Protein AF-A0AAV6NZY0-F1 (afdb_monomer_lite)

Foldseek 3Di:
DDPPPPPDPQQADQDPVLVVLLVVCVVVLVVLAQAEEEDEQCRLVNNVVSSVVSVYNYHYDHPPVCVVNVVNVVVCVPVVVVVVVVVCVVVVVD

Structure (mmCIF, N/CA/C/O backbone):
data_AF-A0AAV6NZY0-F1
#
_entry.id   AF-A0AAV6NZY0-F1
#
loop_
_atom_site.group_PDB
_atom_site.id
_atom_site.type_symbol
_atom_site.label_atom_id
_atom_site.label_alt_id
_atom_site.label_comp_id
_atom_site.label_asym_id
_atom_site.label_entity_id
_atom_site.label_seq_id
_atom_site.pdbx_PDB_ins_code
_atom_site.Cartn_x
_atom_site.Cartn_y
_atom_site.Cartn_z
_atom_site.occupancy
_atom_site.B_iso_or_equiv
_atom_site.auth_seq_id
_atom_site.auth_comp_id
_atom_site.auth_asym_id
_atom_site.auth_atom_id
_atom_site.pdbx_PDB_model_num
ATOM 1 N N . MET A 1 1 ? 18.943 18.503 -31.923 1.00 35.44 1 MET A N 1
ATOM 2 C CA . MET A 1 1 ? 18.332 18.335 -30.590 1.00 35.44 1 MET A CA 1
ATOM 3 C C . MET A 1 1 ? 17.888 16.884 -30.486 1.00 35.44 1 MET A C 1
ATOM 5 O O . MET A 1 1 ? 16.884 16.524 -31.081 1.00 35.44 1 MET A O 1
ATOM 9 N N . LYS A 1 2 ? 18.717 16.014 -29.895 1.00 28.62 2 LYS A N 1
ATOM 10 C CA . LYS A 1 2 ? 18.347 14.609 -29.686 1.00 28.62 2 LYS A CA 1
ATOM 11 C C . LYS A 1 2 ? 17.382 14.587 -28.507 1.00 28.62 2 LYS A C 1
ATOM 13 O O . LYS A 1 2 ? 17.786 14.939 -27.404 1.00 28.62 2 LYS A O 1
ATOM 18 N N . LEU A 1 3 ? 16.124 14.241 -28.763 1.00 36.00 3 LEU A N 1
ATOM 19 C CA . LEU A 1 3 ? 15.199 13.822 -27.717 1.00 36.00 3 LEU A CA 1
ATOM 20 C C . LEU A 1 3 ? 15.817 12.559 -27.113 1.00 36.00 3 LEU A C 1
ATOM 22 O O . LEU A 1 3 ? 15.840 11.512 -27.755 1.00 36.00 3 LEU A O 1
ATOM 26 N N . GLN A 1 4 ? 16.452 12.694 -25.950 1.00 33.81 4 GLN A N 1
ATOM 27 C CA . GLN A 1 4 ? 16.853 11.535 -25.168 1.00 33.81 4 GLN A CA 1
ATOM 28 C C . GLN A 1 4 ? 15.561 10.844 -24.740 1.00 33.81 4 GLN A C 1
ATOM 30 O O . GLN A 1 4 ? 14.763 11.419 -24.002 1.00 33.81 4 GLN A O 1
ATOM 35 N N . ASN A 1 5 ? 15.347 9.642 -25.273 1.00 37.53 5 ASN A N 1
ATOM 36 C CA . ASN A 1 5 ? 14.360 8.695 -24.783 1.00 37.53 5 ASN A CA 1
ATOM 37 C C . ASN A 1 5 ? 14.562 8.541 -23.272 1.00 37.53 5 ASN A C 1
ATOM 39 O O . ASN A 1 5 ? 15.539 7.938 -22.830 1.00 37.53 5 ASN A O 1
ATOM 43 N N . MET A 1 6 ? 13.646 9.114 -22.495 1.00 35.50 6 MET A N 1
ATOM 44 C CA . MET A 1 6 ? 13.475 8.818 -21.078 1.00 35.50 6 MET A CA 1
ATOM 45 C C . MET A 1 6 ? 12.817 7.440 -20.988 1.00 35.50 6 MET A C 1
ATOM 47 O O . MET A 1 6 ? 11.612 7.326 -20.766 1.00 35.50 6 MET A O 1
ATOM 51 N N . GLU A 1 7 ? 13.587 6.390 -21.262 1.00 41.31 7 GLU A N 1
ATOM 52 C CA . GLU A 1 7 ? 13.148 5.031 -20.984 1.00 41.31 7 GLU A CA 1
ATOM 53 C C . GLU A 1 7 ? 13.022 4.851 -19.462 1.00 41.31 7 GLU A C 1
ATOM 55 O O . GLU A 1 7 ? 13.991 4.703 -18.730 1.00 41.31 7 GLU A O 1
ATOM 60 N N . GLU A 1 8 ? 11.773 4.904 -19.002 1.00 43.09 8 GLU A N 1
ATOM 61 C CA . GLU A 1 8 ? 11.195 3.829 -18.194 1.00 43.09 8 GLU A CA 1
ATOM 62 C C . GLU A 1 8 ? 11.678 3.608 -16.747 1.00 43.09 8 GLU A C 1
ATOM 64 O O . GLU A 1 8 ? 11.651 2.484 -16.261 1.00 43.09 8 GLU A O 1
ATOM 69 N N . GLU A 1 9 ? 11.919 4.665 -15.970 1.00 42.69 9 GLU A N 1
ATOM 70 C CA . GLU A 1 9 ? 11.900 4.580 -14.489 1.00 42.69 9 GLU A CA 1
ATOM 71 C C . GLU A 1 9 ? 10.573 5.072 -13.873 1.00 42.69 9 GLU A C 1
ATOM 73 O O . GLU A 1 9 ? 10.506 5.554 -12.744 1.00 42.69 9 GLU A O 1
ATOM 78 N N . CYS A 1 10 ? 9.468 4.917 -14.608 1.00 45.38 10 CYS A N 1
ATOM 79 C CA . CYS A 1 10 ? 8.114 5.345 -14.214 1.00 45.38 10 CYS A CA 1
ATOM 80 C C . CYS A 1 10 ? 7.537 4.608 -12.973 1.00 45.38 10 CYS A C 1
ATOM 82 O O . CYS A 1 10 ? 6.397 4.848 -12.591 1.00 45.38 10 CYS A O 1
ATOM 84 N N . GLY A 1 11 ? 8.302 3.705 -12.345 1.00 43.44 11 GLY A N 1
ATOM 85 C CA . GLY A 1 11 ? 7.888 2.913 -11.177 1.00 43.44 11 GLY A CA 1
ATOM 86 C C . GLY A 1 11 ? 8.534 3.306 -9.842 1.00 43.44 11 GLY A C 1
ATOM 87 O O . GLY A 1 11 ? 8.144 2.756 -8.816 1.00 43.44 11 GLY A O 1
ATOM 88 N N . PHE A 1 12 ? 9.510 4.225 -9.831 1.00 48.22 12 PHE A N 1
ATOM 89 C CA . PHE A 1 12 ? 10.255 4.590 -8.610 1.00 48.22 12 PHE A CA 1
ATOM 90 C C . PHE A 1 12 ? 9.921 5.972 -8.044 1.00 48.22 12 PHE A C 1
ATOM 92 O O . PHE A 1 12 ? 10.271 6.268 -6.902 1.00 48.22 12 PHE A O 1
ATOM 99 N N . TYR A 1 13 ? 9.211 6.808 -8.798 1.00 57.00 13 TYR A N 1
ATOM 100 C CA . TYR A 1 13 ? 8.750 8.104 -8.316 1.00 57.00 13 TYR A CA 1
ATOM 101 C C . TYR A 1 13 ? 7.283 7.999 -7.915 1.00 57.00 13 TYR A C 1
ATOM 103 O O . TYR A 1 13 ? 6.416 7.754 -8.754 1.00 57.00 13 TYR A O 1
ATOM 111 N N . ALA A 1 14 ? 7.003 8.183 -6.623 1.00 62.66 14 ALA A N 1
ATOM 112 C CA . ALA A 1 14 ? 5.635 8.319 -6.150 1.00 62.66 14 ALA A CA 1
ATOM 113 C C . ALA A 1 14 ? 5.005 9.535 -6.840 1.00 62.66 14 ALA A C 1
ATOM 115 O O . ALA A 1 14 ? 5.443 10.673 -6.659 1.00 62.66 14 ALA A O 1
ATOM 116 N N . TRP A 1 15 ? 3.984 9.296 -7.657 1.00 74.62 15 TRP A N 1
ATOM 117 C CA . TRP A 1 15 ? 3.220 10.372 -8.269 1.00 74.62 15 TRP A CA 1
ATOM 118 C C . TRP A 1 15 ? 2.514 11.184 -7.180 1.00 74.62 15 TRP A C 1
ATOM 120 O O . TRP A 1 15 ? 2.003 10.611 -6.218 1.00 74.62 15 TRP A O 1
ATOM 130 N N . PHE A 1 16 ? 2.416 12.509 -7.340 1.00 74.06 16 PHE A N 1
ATOM 131 C CA . PHE A 1 16 ? 1.728 13.375 -6.368 1.00 74.06 16 PHE A CA 1
ATOM 132 C C . PHE A 1 16 ? 0.313 12.875 -6.029 1.00 74.06 16 PHE A C 1
ATOM 134 O O . PHE A 1 16 ? -0.095 12.915 -4.873 1.00 74.06 16 PHE A O 1
ATOM 141 N N . CYS A 1 17 ? -0.416 12.329 -7.007 1.00 82.25 17 CYS A N 1
ATOM 142 C CA . CYS A 1 17 ? -1.740 11.742 -6.788 1.00 82.25 17 CYS A CA 1
ATOM 143 C C . CYS A 1 17 ? -1.728 10.514 -5.859 1.00 82.25 17 CYS A C 1
ATOM 145 O O . CYS A 1 17 ? -2.681 10.327 -5.110 1.00 82.25 17 CYS A O 1
ATOM 147 N N . SER A 1 18 ? -0.656 9.718 -5.858 1.00 84.56 18 SER A N 1
ATOM 148 C CA . SER A 1 18 ? -0.482 8.573 -4.956 1.00 84.56 18 SER A CA 1
ATOM 149 C C . SER A 1 18 ? -0.365 9.034 -3.499 1.00 84.56 18 SER A C 1
ATOM 151 O O . SER A 1 18 ? -0.971 8.442 -2.610 1.00 84.56 18 SER A O 1
ATOM 153 N N . ILE A 1 19 ? 0.326 10.154 -3.258 1.00 83.06 19 ILE A N 1
ATOM 154 C CA . ILE A 1 19 ? 0.447 10.768 -1.928 1.00 83.06 19 ILE A CA 1
ATOM 155 C C . ILE A 1 19 ? -0.917 11.271 -1.437 1.00 83.06 19 ILE A C 1
ATOM 157 O O . ILE A 1 19 ? -1.337 10.925 -0.335 1.00 83.06 19 ILE A O 1
ATOM 161 N N . ILE A 1 20 ? -1.635 12.029 -2.274 1.00 85.75 20 ILE A N 1
ATOM 162 C CA . ILE A 1 20 ? -2.966 12.556 -1.930 1.00 85.75 20 ILE A CA 1
ATOM 163 C C . ILE A 1 20 ? -3.965 11.420 -1.671 1.00 85.75 20 ILE A C 1
ATOM 165 O O . ILE A 1 20 ? -4.752 11.480 -0.727 1.00 85.75 20 ILE A O 1
ATOM 169 N N . LEU A 1 21 ? -3.928 10.356 -2.479 1.00 90.19 21 LEU A N 1
ATOM 170 C CA . LEU A 1 21 ? -4.805 9.204 -2.289 1.00 90.19 21 LEU A CA 1
ATOM 171 C C . LEU A 1 21 ? -4.469 8.435 -1.002 1.00 90.19 21 LEU A C 1
ATOM 173 O O . LEU A 1 21 ? -5.382 8.021 -0.290 1.00 90.19 21 LEU A O 1
ATOM 177 N N . ALA A 1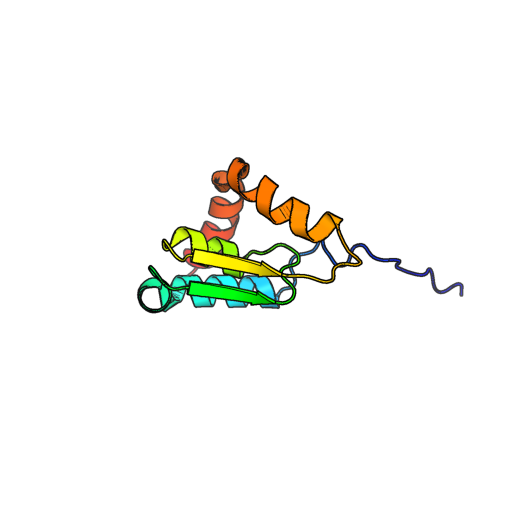 22 ? -3.186 8.284 -0.668 1.00 89.19 22 ALA A N 1
ATOM 178 C CA . ALA A 1 22 ? -2.760 7.669 0.584 1.00 89.19 22 ALA A CA 1
ATOM 179 C C . ALA A 1 22 ? -3.229 8.471 1.809 1.00 89.19 22 ALA A C 1
ATOM 181 O O . ALA A 1 22 ? -3.739 7.890 2.769 1.00 89.19 22 ALA A O 1
ATOM 182 N N . GLU A 1 23 ? -3.138 9.803 1.755 1.00 87.94 23 GLU A N 1
ATOM 183 C CA . GLU A 1 23 ? -3.682 10.673 2.799 1.00 87.94 23 GLU A CA 1
ATOM 184 C C . GLU A 1 23 ? -5.203 10.515 2.921 1.00 87.94 23 GLU A C 1
ATOM 186 O O . GLU A 1 23 ? -5.717 10.337 4.023 1.00 87.94 23 GLU A O 1
ATOM 191 N N . TYR A 1 24 ? -5.931 10.497 1.802 1.00 91.38 24 TYR A N 1
ATOM 192 C CA . TYR A 1 24 ? -7.379 10.287 1.814 1.00 91.38 24 TYR A CA 1
ATOM 193 C C . TYR A 1 24 ? -7.770 8.947 2.458 1.00 91.38 24 TYR A C 1
ATOM 195 O O . TYR A 1 24 ? -8.673 8.905 3.296 1.00 91.38 24 TYR A O 1
ATOM 203 N N . VAL A 1 25 ? -7.073 7.856 2.123 1.00 92.44 25 VAL A N 1
ATOM 204 C CA . VAL A 1 25 ? -7.284 6.541 2.754 1.00 92.44 25 VAL A CA 1
ATOM 205 C C . VAL A 1 25 ? -7.052 6.628 4.266 1.00 92.44 25 VAL A C 1
ATOM 207 O O . VAL A 1 25 ? -7.875 6.135 5.040 1.00 92.44 25 VAL A O 1
ATOM 210 N N . TRP A 1 26 ? -5.989 7.315 4.697 1.00 90.44 26 TRP A N 1
ATOM 211 C CA . TRP A 1 26 ? -5.711 7.550 6.115 1.00 90.44 26 TRP A CA 1
ATOM 212 C C . TRP A 1 26 ? -6.739 8.454 6.801 1.00 90.44 26 TRP A C 1
ATOM 214 O O . TRP A 1 26 ? -7.009 8.280 7.982 1.00 90.44 26 TRP A O 1
ATOM 224 N N . GLN 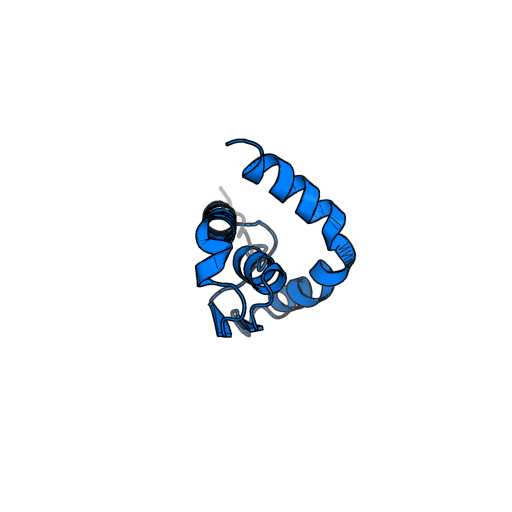A 1 27 ? -7.336 9.428 6.123 1.00 90.88 27 GLN A N 1
ATOM 225 C CA . GLN A 1 27 ? -8.410 10.235 6.710 1.00 90.88 27 GLN A CA 1
ATOM 226 C C . GLN A 1 27 ? -9.704 9.416 6.849 1.00 90.88 27 GLN A C 1
ATOM 228 O O . GLN A 1 27 ? -10.444 9.570 7.819 1.00 90.88 27 GLN A O 1
ATOM 233 N N . GLN A 1 28 ? -9.939 8.477 5.930 1.00 94.69 28 GLN A N 1
ATOM 234 C CA . GLN A 1 28 ? -11.117 7.608 5.878 1.00 94.69 28 GLN A CA 1
ATOM 235 C C . GLN A 1 28 ? -10.891 6.241 6.554 1.00 94.69 28 GLN A C 1
ATOM 237 O O . GLN A 1 28 ? -11.449 5.230 6.128 1.00 94.69 28 GLN A O 1
ATOM 242 N N . LYS A 1 29 ? -10.097 6.196 7.632 1.00 91.69 29 LYS A N 1
ATOM 243 C CA . LYS A 1 29 ? -9.662 4.967 8.339 1.00 91.69 29 LYS A CA 1
ATOM 244 C C . LYS A 1 29 ? -10.774 3.951 8.555 1.00 91.69 29 LYS A C 1
ATOM 246 O O . LYS A 1 29 ? -10.612 2.768 8.291 1.00 91.69 29 LYS A O 1
ATOM 251 N N . THR A 1 30 ? -11.912 4.433 9.046 1.00 94.50 30 THR A N 1
ATOM 252 C CA . THR A 1 30 ? -13.072 3.617 9.416 1.00 94.50 30 THR A CA 1
ATOM 253 C C . THR A 1 30 ? -13.717 2.942 8.214 1.00 94.50 30 THR A C 1
ATOM 255 O O . THR A 1 30 ? -14.255 1.851 8.348 1.00 94.50 30 THR A O 1
ATOM 258 N N . ARG A 1 31 ? -13.654 3.572 7.036 1.00 94.50 31 ARG A N 1
ATOM 259 C CA . ARG A 1 31 ? -14.164 3.014 5.782 1.00 94.50 31 ARG A CA 1
ATOM 260 C C . ARG A 1 31 ? -13.286 1.878 5.275 1.00 94.50 31 ARG A C 1
ATOM 262 O O . ARG A 1 31 ? -13.801 0.942 4.673 1.00 94.50 31 ARG A O 1
ATOM 269 N N . PHE A 1 32 ? -11.976 2.014 5.445 1.00 94.25 32 PHE A N 1
ATOM 270 C CA . PHE A 1 32 ? -11.011 1.083 4.876 1.00 94.25 32 PHE A CA 1
ATOM 271 C C . PHE A 1 32 ? -10.632 -0.036 5.842 1.00 94.25 32 PHE A C 1
ATOM 273 O O . PHE A 1 32 ? -10.263 -1.105 5.382 1.00 94.25 32 PHE A O 1
ATOM 280 N N . SER A 1 33 ? -10.786 0.148 7.152 1.00 94.50 33 SER A N 1
ATOM 281 C CA . SER A 1 33 ? -10.373 -0.867 8.116 1.00 94.50 33 SER A CA 1
ATOM 282 C C . SER A 1 33 ? -11.082 -2.211 7.919 1.00 94.50 33 SER A C 1
ATOM 284 O O . SER A 1 33 ? -12.308 -2.269 7.812 1.00 94.50 33 SER A O 1
ATOM 286 N N . GLY A 1 34 ? -10.299 -3.292 7.831 1.00 92.38 34 GLY A N 1
ATOM 287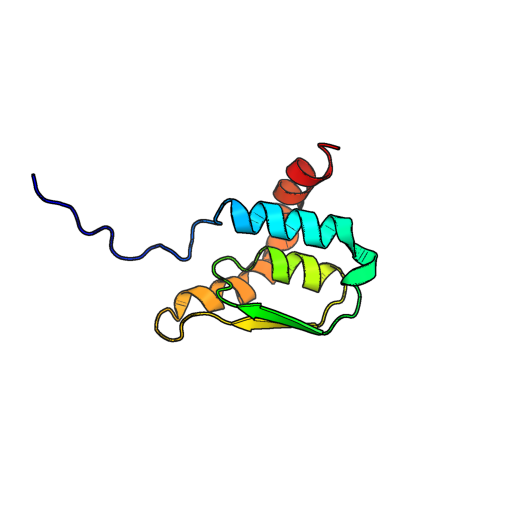 C CA . GLY A 1 34 ? -10.801 -4.648 7.578 1.00 92.38 34 GLY A CA 1
ATOM 288 C C . GLY A 1 34 ? -11.367 -4.886 6.170 1.00 92.38 34 GLY A C 1
ATOM 289 O O . GLY A 1 34 ? -11.947 -5.944 5.918 1.00 92.38 34 GLY A O 1
ATOM 290 N N . ALA A 1 35 ? -11.253 -3.924 5.247 1.00 95.38 35 ALA A N 1
ATOM 291 C CA . ALA A 1 35 ? -11.812 -4.045 3.904 1.00 95.38 35 ALA A CA 1
ATOM 292 C C . ALA A 1 35 ? -10.951 -4.934 2.992 1.00 95.38 35 ALA A C 1
ATOM 294 O O . ALA A 1 35 ? -9.740 -5.045 3.162 1.00 95.38 35 ALA A O 1
ATOM 295 N N . ASN A 1 36 ? -11.574 -5.519 1.966 1.00 95.94 36 ASN A N 1
ATOM 296 C CA . ASN A 1 36 ? -10.857 -6.151 0.857 1.00 95.94 36 ASN A CA 1
ATOM 297 C C . ASN A 1 36 ? -10.681 -5.125 -0.269 1.00 95.94 36 ASN A C 1
ATOM 299 O O . ASN A 1 36 ? -11.670 -4.570 -0.752 1.00 95.94 36 ASN A O 1
ATOM 303 N N . LEU A 1 37 ? -9.441 -4.869 -0.682 1.00 93.88 37 LEU A N 1
ATOM 304 C CA . LEU A 1 37 ? -9.091 -3.810 -1.629 1.00 93.88 37 LEU A CA 1
ATOM 305 C C . LEU A 1 37 ? -8.220 -4.355 -2.758 1.00 93.88 37 LEU A C 1
ATOM 307 O O . LEU A 1 37 ? -7.432 -5.278 -2.568 1.00 93.88 37 LEU A O 1
ATOM 311 N N . VAL A 1 38 ? -8.338 -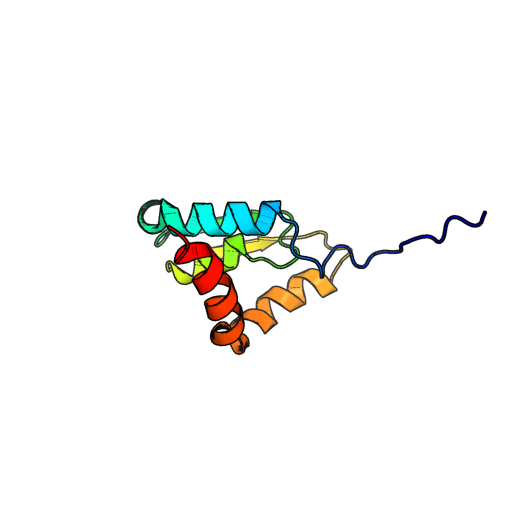3.738 -3.931 1.00 94.31 38 VAL A N 1
ATOM 312 C CA . VAL A 1 38 ? -7.428 -3.955 -5.056 1.00 94.31 38 VAL A CA 1
ATOM 313 C C . VAL A 1 38 ? -6.852 -2.612 -5.489 1.00 94.31 38 VAL A C 1
ATOM 315 O O . VAL A 1 38 ? -7.601 -1.663 -5.719 1.00 94.31 38 VAL A O 1
ATOM 318 N N . GLU A 1 39 ? -5.528 -2.522 -5.575 1.00 91.62 39 GLU A N 1
ATOM 319 C CA . GLU A 1 39 ? -4.829 -1.351 -6.107 1.00 91.62 39 GLU A CA 1
ATOM 320 C C . GLU A 1 39 ? -4.391 -1.640 -7.546 1.00 91.62 39 GLU A C 1
ATOM 322 O O . GLU A 1 39 ? -3.677 -2.612 -7.805 1.00 91.62 39 GLU A O 1
ATOM 327 N N . LEU A 1 40 ? -4.861 -0.817 -8.486 1.00 90.44 40 LEU A N 1
ATOM 328 C CA . LEU A 1 40 ? -4.538 -0.914 -9.909 1.00 90.44 40 LEU A CA 1
ATOM 329 C C . LEU A 1 40 ? -3.449 0.099 -10.261 1.00 90.44 40 LEU A C 1
ATOM 331 O O . LEU A 1 40 ? -3.625 1.287 -10.003 1.00 90.44 40 LEU A O 1
ATOM 335 N N . GLY A 1 41 ? -2.362 -0.363 -10.883 1.00 87.12 41 GLY A N 1
ATOM 336 C CA . GLY A 1 41 ? -1.211 0.490 -11.191 1.00 87.12 41 GLY A CA 1
ATOM 337 C C . GLY A 1 41 ? -0.480 0.907 -9.918 1.00 87.12 41 GLY A C 1
ATOM 338 O O . GLY A 1 41 ? -0.291 2.097 -9.672 1.00 87.12 41 GLY A O 1
ATOM 339 N N . ALA A 1 42 ? -0.154 -0.079 -9.079 1.00 82.62 42 ALA A N 1
ATOM 340 C CA . ALA A 1 42 ? 0.393 0.136 -7.750 1.00 82.62 42 ALA A CA 1
ATOM 341 C C . ALA A 1 42 ? 1.650 1.019 -7.756 1.00 82.62 42 ALA A C 1
ATOM 343 O O . ALA A 1 42 ? 1.771 1.878 -6.889 1.00 82.62 42 ALA A O 1
ATOM 344 N N . GLY A 1 43 ? 2.573 0.876 -8.710 1.00 82.75 43 GLY A N 1
ATOM 345 C CA . GLY A 1 43 ? 3.801 1.668 -8.747 1.00 82.75 43 GLY A CA 1
ATOM 346 C C . GLY A 1 43 ? 4.595 1.517 -7.442 1.00 82.75 43 GLY A C 1
ATOM 347 O O . GLY A 1 43 ? 5.181 0.478 -7.151 1.00 82.75 43 GLY A O 1
ATOM 348 N N . THR A 1 44 ? 4.572 2.562 -6.612 1.00 76.31 44 THR A N 1
ATOM 349 C CA . THR A 1 44 ? 5.171 2.576 -5.264 1.00 76.31 44 THR A CA 1
ATOM 350 C C . THR A 1 44 ? 4.234 2.080 -4.154 1.00 76.31 44 THR A C 1
ATOM 352 O O . THR A 1 44 ? 4.644 1.990 -3.000 1.00 76.31 44 THR A O 1
ATOM 355 N N . SER A 1 45 ? 2.981 1.756 -4.475 1.00 85.06 45 SER A N 1
ATOM 356 C CA . SER A 1 45 ? 1.946 1.127 -3.635 1.00 85.06 45 SER A CA 1
ATOM 357 C C . SER A 1 45 ? 1.503 1.903 -2.388 1.00 85.06 45 SER A C 1
ATOM 359 O O . SER A 1 45 ? 0.925 1.337 -1.464 1.00 85.06 45 SER A O 1
ATOM 361 N N . LEU A 1 46 ? 1.778 3.209 -2.320 1.00 85.38 46 LEU A N 1
ATOM 362 C CA . LEU A 1 46 ? 1.605 3.989 -1.090 1.00 85.38 46 LEU A CA 1
ATOM 363 C C . LEU A 1 46 ? 0.152 3.982 -0.545 1.00 85.38 46 LEU A C 1
ATOM 365 O O . LEU A 1 46 ? -0.013 3.740 0.653 1.00 85.38 46 LEU A O 1
ATOM 369 N N . PRO A 1 47 ? -0.908 4.173 -1.358 1.00 90.88 47 PRO A N 1
ATOM 370 C CA . PRO A 1 47 ? -2.292 4.066 -0.899 1.00 90.88 47 PRO A CA 1
ATOM 371 C C . PRO A 1 47 ? -2.659 2.684 -0.363 1.00 90.88 47 PRO A C 1
ATOM 373 O O . PRO A 1 47 ? -3.242 2.583 0.720 1.00 90.88 47 PRO A O 1
ATOM 376 N N . GLY A 1 48 ? -2.317 1.620 -1.095 1.00 90.69 48 GLY A N 1
ATOM 377 C CA . GLY A 1 48 ? -2.615 0.260 -0.664 1.00 90.69 48 GLY A CA 1
ATOM 378 C C . GLY A 1 48 ? -1.842 -0.130 0.595 1.00 90.69 48 GLY A C 1
ATOM 379 O O . GLY A 1 48 ? -2.397 -0.793 1.464 1.00 90.69 48 GLY A O 1
ATOM 380 N N . LEU A 1 49 ? -0.614 0.360 0.778 1.00 88.31 49 LEU A N 1
ATOM 381 C CA . LEU A 1 49 ? 0.159 0.159 2.008 1.00 88.31 49 LEU A CA 1
ATOM 382 C C . LEU A 1 49 ? -0.460 0.866 3.219 1.00 88.31 49 LEU A C 1
ATOM 384 O O . LEU A 1 49 ? -0.529 0.290 4.306 1.00 88.31 49 LEU A O 1
ATOM 388 N N . VAL A 1 50 ? -0.952 2.098 3.047 1.00 88.81 50 VAL A N 1
ATOM 389 C CA . VAL A 1 50 ? -1.703 2.788 4.107 1.00 88.81 50 VAL A CA 1
ATOM 390 C C . VAL A 1 50 ? -2.970 2.010 4.457 1.00 88.81 50 VAL A C 1
ATOM 392 O O . VAL A 1 50 ? -3.277 1.859 5.639 1.00 88.81 50 VAL A O 1
ATOM 395 N N . ALA A 1 51 ? -3.680 1.473 3.462 1.00 91.56 51 ALA A N 1
ATOM 396 C CA . ALA A 1 51 ? -4.854 0.646 3.707 1.00 91.56 51 ALA A CA 1
ATOM 397 C C . ALA A 1 51 ? -4.506 -0.666 4.431 1.00 91.56 51 ALA A C 1
ATOM 399 O O . ALA A 1 51 ? -5.198 -1.039 5.379 1.00 91.56 51 ALA A O 1
ATOM 400 N N . ALA A 1 52 ? -3.414 -1.333 4.052 1.00 89.88 52 ALA A N 1
ATOM 401 C CA . ALA A 1 52 ? -2.929 -2.536 4.727 1.00 89.88 52 ALA A CA 1
ATOM 402 C C . ALA A 1 52 ? -2.625 -2.271 6.212 1.00 89.88 52 ALA A C 1
ATOM 404 O O . ALA A 1 52 ? -2.968 -3.082 7.068 1.00 89.88 52 ALA A O 1
ATOM 405 N N . LYS A 1 53 ? -2.095 -1.084 6.546 1.00 87.12 53 LYS A N 1
ATOM 406 C CA . LYS A 1 53 ? -1.880 -0.655 7.940 1.00 87.12 53 LYS A CA 1
ATOM 407 C C . LYS A 1 53 ? -3.173 -0.481 8.750 1.00 87.12 53 LYS A C 1
ATOM 409 O O . LYS A 1 53 ? -3.128 -0.417 9.974 1.00 87.12 53 LYS A O 1
ATOM 414 N N . LEU A 1 54 ? -4.311 -0.338 8.079 1.00 88.62 54 LEU A N 1
ATOM 415 C CA . LEU A 1 54 ? -5.634 -0.261 8.699 1.00 88.62 54 LEU A CA 1
ATOM 416 C C . LEU A 1 54 ? -6.288 -1.649 8.818 1.00 88.62 54 LEU A C 1
ATOM 418 O O . LEU A 1 54 ? -7.503 -1.734 8.974 1.00 88.62 54 LEU A O 1
ATOM 422 N N . ASP A 1 55 ? -5.505 -2.726 8.718 1.00 90.38 55 ASP A N 1
ATOM 423 C CA . ASP A 1 55 ? -5.959 -4.121 8.693 1.00 90.38 55 ASP A CA 1
ATOM 424 C C . ASP A 1 55 ? -6.779 -4.483 7.441 1.00 90.38 55 ASP A C 1
ATOM 426 O O . ASP A 1 55 ? -7.567 -5.429 7.448 1.00 90.38 55 ASP A O 1
ATOM 430 N N . SER A 1 56 ? -6.620 -3.732 6.345 1.00 92.88 56 SER A N 1
ATOM 431 C CA . SER A 1 56 ? -7.238 -4.094 5.062 1.00 92.88 56 SER A CA 1
ATOM 432 C C . SER A 1 56 ? -6.481 -5.241 4.399 1.00 92.88 56 SER A C 1
ATOM 434 O O . SER A 1 56 ? -5.251 -5.260 4.378 1.00 92.88 56 SER A O 1
ATOM 436 N N . ASN A 1 57 ? -7.208 -6.142 3.748 1.00 93.06 57 ASN A N 1
ATOM 437 C CA . ASN A 1 57 ? -6.630 -7.142 2.860 1.00 93.06 57 ASN A CA 1
ATOM 438 C C . ASN A 1 57 ? -6.481 -6.552 1.449 1.00 93.06 57 ASN A C 1
ATOM 440 O O . ASN A 1 57 ? -7.472 -6.388 0.731 1.00 93.06 57 ASN A O 1
ATOM 444 N N . VAL A 1 58 ? -5.254 -6.207 1.060 1.00 92.25 58 VAL A N 1
ATOM 445 C CA . VAL A 1 58 ? -4.973 -5.472 -0.181 1.00 92.25 58 VAL A CA 1
ATOM 446 C C . VAL A 1 58 ? -4.289 -6.368 -1.207 1.00 92.25 58 VAL A C 1
ATOM 448 O O . VAL A 1 58 ? -3.257 -6.975 -0.940 1.00 92.25 58 VAL A O 1
ATOM 451 N N . THR A 1 59 ? -4.848 -6.414 -2.414 1.00 91.38 59 THR A N 1
ATOM 452 C CA . THR A 1 59 ? -4.225 -7.033 -3.587 1.00 91.38 59 THR A CA 1
ATOM 453 C C . THR A 1 59 ? -3.612 -5.950 -4.469 1.00 91.38 59 THR A C 1
ATOM 455 O O . THR A 1 59 ? -4.326 -5.107 -5.010 1.00 91.38 59 THR A O 1
ATOM 458 N N . PHE A 1 60 ? -2.294 -5.977 -4.638 1.00 88.50 60 PHE A N 1
ATOM 459 C CA . PHE A 1 60 ? -1.572 -5.028 -5.486 1.00 88.50 60 PHE A CA 1
ATOM 460 C C . PHE A 1 60 ? -1.452 -5.562 -6.913 1.00 88.50 60 PHE A C 1
ATOM 462 O O . PHE A 1 60 ? -1.101 -6.725 -7.117 1.00 88.50 60 PHE A O 1
ATOM 469 N N . THR A 1 61 ? -1.724 -4.715 -7.904 1.00 87.25 61 THR A N 1
ATOM 470 C CA . THR A 1 61 ? -1.615 -5.066 -9.324 1.00 87.25 61 THR A CA 1
ATOM 471 C C . THR A 1 61 ? -0.916 -3.954 -10.100 1.00 87.25 61 THR A C 1
ATOM 473 O O . THR A 1 61 ? -1.104 -2.770 -9.821 1.00 87.25 61 THR A O 1
ATOM 476 N N . ASP A 1 62 ? -0.106 -4.329 -11.084 1.00 85.88 62 ASP A N 1
ATOM 477 C CA . ASP A 1 62 ? 0.555 -3.407 -12.010 1.00 85.88 62 ASP A CA 1
ATOM 478 C C . ASP A 1 62 ? 0.759 -4.097 -13.372 1.00 85.88 62 ASP A C 1
ATOM 480 O O . ASP A 1 62 ? 0.392 -5.264 -13.543 1.00 85.88 62 ASP A O 1
ATOM 484 N N . ASP A 1 63 ? 1.323 -3.385 -14.345 1.00 80.94 63 ASP A N 1
ATOM 485 C CA . ASP A 1 63 ? 1.670 -3.915 -15.659 1.00 80.94 63 ASP A CA 1
ATOM 486 C C . ASP A 1 63 ? 2.656 -5.089 -15.531 1.00 80.94 63 ASP A C 1
ATOM 488 O O . ASP A 1 63 ? 3.778 -4.949 -15.037 1.00 80.94 63 ASP A O 1
ATOM 492 N N . ALA A 1 64 ? 2.245 -6.258 -16.030 1.00 71.94 64 ALA A N 1
ATOM 493 C CA . ALA A 1 64 ? 3.036 -7.487 -16.006 1.00 71.94 64 ALA A CA 1
ATOM 494 C C . ALA A 1 64 ? 4.374 -7.366 -16.760 1.00 71.94 64 ALA A C 1
ATOM 496 O O . ALA A 1 64 ? 5.311 -8.112 -16.475 1.00 71.94 64 ALA A O 1
ATOM 497 N N . ASN A 1 65 ? 4.489 -6.413 -17.690 1.00 71.94 65 ASN A N 1
ATOM 498 C CA . ASN A 1 65 ? 5.736 -6.139 -18.403 1.00 71.94 65 ASN A CA 1
ATOM 499 C C . ASN A 1 65 ? 6.751 -5.361 -17.545 1.00 71.94 65 ASN A C 1
ATOM 501 O O . ASN A 1 65 ? 7.919 -5.257 -17.914 1.00 71.94 65 ASN A O 1
ATOM 505 N N . ARG A 1 66 ? 6.337 -4.843 -16.379 1.00 66.12 66 ARG A N 1
ATOM 506 C CA . ARG A 1 66 ? 7.158 -4.053 -15.450 1.00 66.12 66 ARG A CA 1
ATOM 507 C C . ARG A 1 66 ? 7.371 -4.794 -14.126 1.00 66.12 66 ARG A C 1
ATOM 509 O O . ARG A 1 66 ? 7.063 -4.292 -13.051 1.00 66.12 66 ARG A O 1
ATOM 516 N N . VAL A 1 67 ? 7.970 -5.986 -14.204 1.00 58.06 67 VAL A N 1
ATOM 517 C CA . VAL A 1 67 ? 8.161 -6.933 -13.079 1.00 58.06 67 VAL A CA 1
ATOM 518 C C . VAL A 1 67 ? 8.766 -6.295 -11.815 1.00 58.06 67 VAL A C 1
ATOM 520 O O . VAL A 1 67 ? 8.342 -6.617 -10.710 1.00 58.06 67 VAL A O 1
ATOM 523 N N . LYS A 1 68 ? 9.687 -5.330 -11.962 1.00 60.78 68 LYS A N 1
ATOM 524 C CA . LYS A 1 68 ? 10.341 -4.636 -10.832 1.00 60.78 68 LYS A CA 1
ATOM 525 C C . LYS A 1 68 ? 9.388 -3.814 -9.952 1.00 60.78 68 LYS A C 1
ATOM 527 O O . LYS A 1 68 ? 9.745 -3.477 -8.831 1.00 60.78 68 LYS A O 1
ATOM 532 N N . VAL A 1 69 ? 8.201 -3.462 -10.445 1.00 59.47 69 VAL A N 1
ATOM 533 C CA . VAL A 1 69 ? 7.250 -2.606 -9.719 1.00 59.47 69 VAL A CA 1
ATOM 534 C C . VAL A 1 69 ? 6.608 -3.356 -8.549 1.00 59.47 69 VAL A C 1
ATOM 536 O O . VAL A 1 69 ? 6.452 -2.803 -7.464 1.00 59.47 69 VAL A O 1
ATOM 539 N N . LEU A 1 70 ? 6.327 -4.651 -8.719 1.00 61.06 70 LEU A N 1
ATOM 540 C CA . LEU A 1 70 ? 5.743 -5.484 -7.662 1.00 61.06 70 LEU A CA 1
ATOM 541 C C . LEU A 1 70 ? 6.770 -5.927 -6.604 1.00 61.06 70 LEU A C 1
ATOM 543 O O . LEU A 1 70 ? 6.381 -6.309 -5.500 1.00 61.06 70 LEU A O 1
ATOM 547 N N . ASP A 1 71 ? 8.072 -5.825 -6.892 1.00 64.62 71 ASP A N 1
ATOM 548 C CA . ASP A 1 71 ? 9.135 -6.108 -5.916 1.00 64.62 71 ASP A CA 1
ATOM 549 C C . ASP A 1 71 ? 9.204 -5.041 -4.802 1.00 64.62 71 ASP A C 1
ATOM 551 O O . ASP A 1 71 ? 9.617 -5.332 -3.673 1.00 64.62 71 ASP A O 1
ATOM 555 N N . ASN A 1 72 ? 8.728 -3.819 -5.074 1.00 59.16 72 ASN A N 1
ATOM 556 C CA . ASN A 1 72 ? 8.663 -2.744 -4.082 1.00 59.16 72 ASN A CA 1
ATOM 557 C C . ASN A 1 72 ? 7.679 -3.071 -2.950 1.00 59.16 72 ASN A C 1
ATOM 559 O O . ASN A 1 72 ? 7.997 -2.846 -1.784 1.00 59.16 72 ASN A O 1
ATOM 563 N N . VAL A 1 73 ? 6.534 -3.684 -3.269 1.00 58.97 73 VAL A N 1
ATOM 564 C CA . VAL A 1 73 ? 5.493 -4.052 -2.291 1.00 58.97 73 VAL A CA 1
ATOM 565 C C . VAL A 1 73 ? 6.052 -4.976 -1.200 1.00 58.97 73 VAL A C 1
ATOM 567 O O . VAL A 1 73 ? 5.728 -4.818 -0.029 1.00 58.97 73 VAL A O 1
ATOM 570 N N . ARG A 1 74 ? 6.961 -5.893 -1.564 1.00 57.81 74 ARG A N 1
ATOM 571 C CA . ARG A 1 74 ? 7.618 -6.822 -0.624 1.00 57.81 74 ARG A CA 1
ATOM 572 C C . ARG A 1 74 ? 8.712 -6.167 0.222 1.00 57.81 74 ARG A C 1
ATOM 574 O O . ARG A 1 74 ? 9.016 -6.646 1.307 1.00 57.81 74 ARG A O 1
ATOM 581 N N . THR A 1 75 ? 9.326 -5.098 -0.280 1.00 53.31 75 THR A N 1
ATOM 582 C CA . THR A 1 75 ? 10.448 -4.410 0.384 1.00 53.31 75 THR A CA 1
ATOM 583 C C . THR A 1 75 ? 9.961 -3.336 1.360 1.00 53.31 75 THR A C 1
ATOM 585 O O . THR A 1 75 ? 10.644 -3.004 2.324 1.00 53.31 75 THR A O 1
ATOM 588 N N . VAL A 1 76 ? 8.766 -2.784 1.143 1.00 55.28 76 VAL A N 1
ATOM 589 C CA . VAL A 1 76 ? 8.212 -1.729 1.998 1.00 55.28 76 VAL A CA 1
ATOM 590 C C . VAL A 1 76 ? 7.828 -2.243 3.395 1.00 55.28 76 VAL A C 1
ATOM 592 O O . VAL A 1 76 ? 7.953 -1.495 4.368 1.00 55.28 76 VAL A O 1
ATOM 595 N N . GLU A 1 77 ? 7.479 -3.525 3.537 1.00 52.16 77 GLU A N 1
ATOM 596 C CA . GLU A 1 77 ? 7.209 -4.142 4.846 1.00 52.16 77 GLU A CA 1
ATOM 597 C C . GLU A 1 77 ? 8.374 -3.982 5.843 1.00 52.16 77 GLU A C 1
ATOM 599 O O . GLU A 1 77 ? 8.141 -3.859 7.044 1.00 52.16 77 GLU A O 1
ATOM 604 N N . SER A 1 78 ? 9.623 -3.915 5.369 1.00 49.09 78 SER A N 1
ATOM 605 C CA . SER A 1 78 ? 10.817 -3.839 6.221 1.00 49.09 78 SER A CA 1
ATOM 606 C C . SER A 1 78 ? 11.321 -2.419 6.523 1.00 49.09 78 SER A C 1
ATOM 608 O O . SER A 1 78 ? 12.215 -2.280 7.353 1.00 49.09 78 SER A O 1
ATOM 610 N N . ASN A 1 79 ? 10.740 -1.363 5.931 1.00 54.62 79 ASN A N 1
ATOM 611 C CA . ASN A 1 79 ? 11.177 0.037 6.109 1.00 54.62 79 ASN A CA 1
ATOM 612 C C . ASN A 1 79 ? 10.052 0.992 6.563 1.00 54.62 79 ASN A C 1
ATOM 614 O O . ASN A 1 79 ? 10.074 2.197 6.277 1.00 54.62 79 ASN A O 1
ATOM 618 N N . TRP A 1 80 ? 9.080 0.463 7.312 1.00 57.91 80 TRP A N 1
ATOM 619 C CA . TRP A 1 80 ? 7.913 1.204 7.795 1.00 57.91 80 TRP A CA 1
ATOM 620 C C . TRP A 1 80 ? 8.266 2.509 8.528 1.00 57.91 80 TRP A C 1
ATOM 622 O O . TRP A 1 80 ? 7.583 3.511 8.338 1.00 57.91 80 TRP A O 1
ATOM 632 N N . ASP A 1 81 ? 9.356 2.550 9.297 1.00 57.09 81 ASP A N 1
ATOM 633 C CA . ASP A 1 81 ? 9.752 3.735 10.075 1.00 57.09 81 ASP A CA 1
ATOM 634 C C . ASP A 1 81 ? 10.105 4.949 9.200 1.00 57.09 81 ASP A C 1
ATOM 636 O O . ASP A 1 81 ? 9.792 6.093 9.541 1.00 57.09 81 ASP A O 1
ATOM 640 N N . SER A 1 82 ? 10.693 4.716 8.023 1.00 53.94 82 SER A N 1
ATOM 641 C CA . SER A 1 82 ? 11.023 5.792 7.079 1.00 53.94 82 SER A CA 1
ATOM 642 C C . SER A 1 82 ? 9.774 6.335 6.376 1.00 53.94 82 SER A C 1
ATOM 644 O O . SER A 1 82 ? 9.641 7.543 6.179 1.00 53.94 82 SER A O 1
ATOM 646 N N . ILE A 1 83 ? 8.813 5.460 6.063 1.00 56.75 83 ILE A N 1
ATOM 647 C CA . ILE A 1 83 ? 7.527 5.839 5.458 1.00 56.75 83 ILE A CA 1
ATOM 648 C C . ILE A 1 83 ? 6.616 6.496 6.492 1.00 56.75 83 ILE A C 1
ATOM 650 O O . ILE A 1 83 ? 5.932 7.466 6.181 1.00 56.75 83 ILE A O 1
ATOM 654 N N . ALA A 1 84 ? 6.656 6.036 7.741 1.00 55.62 84 ALA A N 1
ATOM 655 C CA . ALA A 1 84 ? 5.952 6.650 8.853 1.00 55.62 84 ALA A CA 1
ATOM 656 C C . ALA A 1 84 ? 6.413 8.091 9.083 1.00 55.62 84 ALA A C 1
ATOM 658 O O . ALA A 1 84 ? 5.569 8.920 9.384 1.00 55.62 84 ALA A O 1
ATOM 659 N N . SER A 1 85 ? 7.698 8.415 8.888 1.00 56.00 85 SER A N 1
ATOM 660 C CA . SER A 1 85 ? 8.207 9.793 8.982 1.00 56.00 85 SER A CA 1
ATOM 661 C C . SER A 1 85 ? 7.672 10.707 7.865 1.00 56.00 85 SER A C 1
ATOM 663 O O . SER A 1 85 ? 7.285 11.851 8.128 1.00 56.00 85 SER A O 1
ATOM 665 N N . LEU A 1 86 ? 7.573 10.185 6.633 1.00 55.75 86 LEU A N 1
ATOM 666 C CA . LEU A 1 86 ? 6.969 10.887 5.493 1.00 55.75 86 LEU A CA 1
ATOM 667 C C . LEU A 1 86 ? 5.460 11.091 5.700 1.00 55.75 86 LEU A C 1
ATOM 669 O O . LEU A 1 86 ? 4.944 12.192 5.518 1.00 55.75 86 LEU A O 1
ATOM 673 N N . LEU A 1 87 ? 4.765 10.044 6.151 1.00 56.22 87 LEU A N 1
ATOM 674 C CA . LEU A 1 87 ? 3.351 10.096 6.509 1.00 56.22 87 LEU A CA 1
ATOM 675 C C . LEU A 1 87 ? 3.105 10.973 7.745 1.00 56.22 87 LEU A C 1
ATOM 677 O O . LEU A 1 87 ? 2.072 11.620 7.800 1.00 56.22 87 LEU A O 1
ATOM 681 N N . LEU A 1 88 ? 4.027 11.058 8.713 1.00 55.66 88 LEU A N 1
ATOM 682 C CA . LEU A 1 88 ? 3.910 11.961 9.865 1.00 55.66 88 LEU A CA 1
ATOM 683 C C . 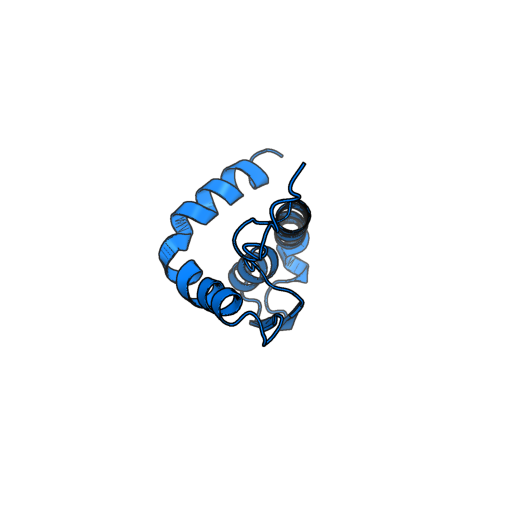LEU A 1 88 ? 3.940 13.421 9.413 1.00 55.66 88 LEU A C 1
ATOM 685 O O . LEU A 1 88 ? 3.123 14.202 9.880 1.00 55.66 88 LEU A O 1
ATOM 689 N N . HIS A 1 89 ? 4.834 13.796 8.496 1.00 54.88 89 HIS A N 1
ATOM 690 C CA . HIS A 1 89 ? 4.889 15.172 7.991 1.00 54.88 89 HIS A CA 1
ATOM 691 C C . HIS A 1 89 ? 3.646 15.545 7.170 1.00 54.88 89 HIS A C 1
ATOM 693 O O . HIS A 1 89 ? 3.187 16.684 7.238 1.00 54.88 89 HIS A O 1
ATOM 699 N N . LEU A 1 90 ? 3.064 14.589 6.443 1.00 50.78 90 LEU A N 1
ATOM 700 C CA . LEU A 1 90 ? 1.821 14.797 5.695 1.00 50.78 90 LEU A CA 1
ATOM 701 C C . LEU A 1 90 ? 0.583 14.814 6.613 1.00 50.78 90 LEU A C 1
ATOM 703 O O . LEU A 1 90 ? -0.265 15.687 6.479 1.00 50.78 90 LEU A O 1
ATOM 707 N N . CYS A 1 91 ? 0.501 13.908 7.592 1.00 44.31 91 CYS A N 1
ATOM 708 C CA . CYS A 1 91 ? -0.664 13.740 8.468 1.00 44.31 91 CYS A CA 1
ATOM 709 C C . CYS A 1 91 ? -0.679 14.651 9.711 1.00 44.31 91 CYS A C 1
ATOM 711 O O . CYS A 1 91 ? -1.749 14.825 10.285 1.00 44.31 91 CYS A O 1
ATOM 713 N N . LEU A 1 92 ? 0.461 15.197 10.159 1.00 43.72 92 LEU A N 1
ATOM 714 C CA . LEU A 1 92 ? 0.542 16.146 11.290 1.00 43.72 92 LEU A CA 1
ATOM 715 C C . LEU A 1 92 ? 0.452 17.617 10.853 1.00 43.72 92 LEU A C 1
ATOM 717 O O . LEU A 1 92 ? 0.527 18.506 11.697 1.00 43.72 92 LEU A O 1
ATOM 721 N N . SER A 1 93 ? 0.299 17.8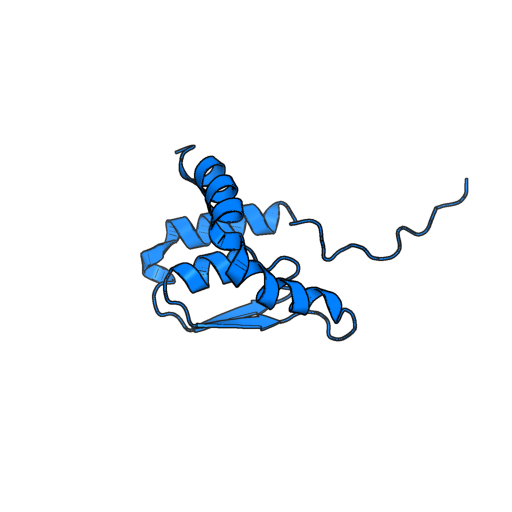79 9.553 1.00 45.97 93 SER A N 1
ATOM 722 C CA . SER A 1 93 ? 0.096 19.231 9.018 1.00 45.97 93 SER A CA 1
ATOM 723 C C . SER A 1 93 ? -1.372 19.699 9.067 1.00 45.97 93 SER A C 1
ATOM 725 O O . SER A 1 93 ? -1.683 20.737 8.487 1.00 45.97 93 SER A O 1
ATOM 727 N N . ASN A 1 94 ? -2.260 18.966 9.757 1.00 41.66 94 ASN A N 1
ATOM 728 C CA . ASN A 1 94 ? -3.649 19.355 10.044 1.00 41.66 94 ASN A CA 1
ATOM 729 C C . ASN A 1 94 ? -3.912 19.413 11.551 1.00 41.66 94 ASN A C 1
ATOM 731 O O . ASN A 1 94 ? -3.640 18.395 12.229 1.00 41.66 94 ASN A O 1
#

Sequence (94 aa):
MKLQNMEEECGFYAWFCSIILAEYVWQQKTRFSGANLVELGAGTSLPGLVAAKLDSNVTFTDDANRVKVLDNVRTVESNWDSIASLLLHLCLSN

Radius of gyration: 14.6 Å; chains: 1; bounding box: 32×27×42 Å

InterPro domains:
  IPR019410 Lysine methyltransferase [PF10294] (4-72)
  IPR019410 Lysine methyltransferase [PTHR14614] (11-81)

pLDDT: mean 71.1, std 20.08, range [28.62, 95.94]

Organism: NCBI:txid37648

Secondary structure (DSSP, 8-state):
-------S-TTTS--HHHHHHHHHHHHTHHHHTT-EEEEES-TT-HHHHHHHTTT-EEEEE--TT-THHHHHHHHHTT-HHHHHHHHHHHHT--